Protein AF-A0A803JHX7-F1 (afdb_monomer)

Secondary structure (DSSP, 8-state):
-----EE--EEEEE--SSEEE--EEEEE--SSEEE--SSEEE--SSEEE--SSEEE--SSEEE--SSEEE--SSEEE--SSEEE--SSEEE--SSEEE--SSEEE--SSEEE--STEEE--STEEE-TTS---S-S--PPP-

InterPro domains:
  IPR011049 Serralysin-like metalloprotease, C-terminal [SSF101967] (10-126)

Solvent-accessible surface area (backbone atoms only — not comparable to full-atom values): 5695 Å² total; per-residue (Å²): 133,85,85,67,68,35,71,35,74,34,65,71,23,74,24,83,33,64,36,12,37,17,53,19,48,34,14,36,16,64,5,49,34,14,38,19,64,4,47,34,13,38,20,61,5,47,35,13,38,18,54,8,46,37,12,39,19,60,4,48,36,12,38,18,53,11,50,35,11,39,18,57,4,47,38,13,38,17,64,6,47,37,12,38,19,59,4,48,38,14,37,18,60,3,49,37,12,37,19,59,4,47,37,12,37,20,60,8,47,37,11,39,19,55,7,59,47,10,36,32,56,13,87,51,28,44,53,83,34,43,68,59,78,59,51,100,60,64,74,80,80,129

Radius of gyration: 16.21 Å; Cα contacts (8 Å, |Δi|>4): 562; chains: 1; bounding box: 43×31×43 Å

Nearest PDB structures (foldseek):
  7o23-assembly1_A  TM=3.972E-01  e=8.344E+00  Burkholderia pseudomallei 1026b
  3s6l-assembly2_D  TM=2.637E-01  e=5.595E+00  Burkholderia pseudomallei 1710b

Structure (mmCIF, N/CA/C/O backbone):
data_AF-A0A803JHX7-F1
#
_entry.id   AF-A0A803JHX7-F1
#
loop_
_atom_site.group_PDB
_atom_site.id
_atom_site.type_symbol
_atom_site.label_atom_id
_atom_site.label_alt_id
_atom_site.label_comp_id
_atom_site.label_asym_id
_atom_site.label_entity_id
_atom_site.label_seq_id
_atom_site.pdbx_PDB_ins_code
_atom_site.Cartn_x
_atom_site.Cartn_y
_atom_site.Cartn_z
_atom_site.occupancy
_atom_site.B_iso_or_equiv
_atom_site.auth_seq_id
_atom_site.auth_comp_id
_atom_site.auth_asym_id
_atom_site.auth_atom_id
_atom_site.pdbx_PDB_model_num
ATOM 1 N N . MET A 1 1 ? 13.721 -21.484 -15.000 1.00 44.81 1 MET A N 1
ATOM 2 C CA . MET A 1 1 ? 13.497 -20.263 -15.803 1.00 44.81 1 MET A CA 1
ATOM 3 C C . MET A 1 1 ? 13.554 -19.098 -14.832 1.00 44.81 1 MET A C 1
ATOM 5 O O . MET A 1 1 ? 12.753 -19.108 -13.905 1.00 44.81 1 MET A O 1
ATOM 9 N N . PRO A 1 2 ? 14.578 -18.234 -14.889 1.00 49.69 2 PRO A N 1
ATOM 10 C CA . PRO A 1 2 ? 14.877 -17.347 -13.777 1.00 49.69 2 PRO A CA 1
ATOM 11 C C . PRO A 1 2 ? 13.848 -16.218 -13.735 1.00 49.69 2 PRO A C 1
ATOM 13 O O . PRO A 1 2 ? 13.685 -15.472 -14.697 1.00 49.69 2 PRO A O 1
ATOM 16 N N . TRP A 1 3 ? 13.150 -16.135 -12.609 1.00 55.69 3 TRP A N 1
ATOM 17 C CA . TRP A 1 3 ? 12.197 -15.097 -12.229 1.00 55.69 3 TRP A CA 1
ATOM 18 C C . TRP A 1 3 ? 12.929 -13.773 -11.980 1.00 55.69 3 TRP A C 1
ATOM 20 O O . TRP A 1 3 ? 12.986 -13.291 -10.854 1.00 55.69 3 TRP A O 1
ATOM 30 N N . LEU A 1 4 ? 13.578 -13.224 -13.008 1.00 61.25 4 LEU A N 1
ATOM 31 C CA . LEU A 1 4 ? 14.292 -11.963 -12.867 1.00 61.25 4 LEU A CA 1
ATOM 32 C C . LEU A 1 4 ? 13.286 -10.846 -12.551 1.00 61.25 4 LEU A C 1
ATOM 34 O O . LEU A 1 4 ? 12.295 -10.697 -13.277 1.00 61.25 4 LEU A O 1
ATOM 38 N N . PRO A 1 5 ? 13.522 -10.065 -11.485 1.00 68.00 5 PRO A N 1
ATOM 39 C CA . PRO A 1 5 ? 12.696 -8.910 -11.187 1.00 68.00 5 PRO A CA 1
ATOM 40 C C . PRO A 1 5 ? 12.756 -7.931 -12.362 1.00 68.00 5 PRO A C 1
ATOM 42 O O . PRO A 1 5 ? 13.830 -7.548 -12.823 1.00 68.00 5 PRO A O 1
ATOM 45 N N . SER A 1 6 ? 11.587 -7.547 -12.870 1.00 81.62 6 SER A N 1
ATOM 46 C CA . SER A 1 6 ? 11.450 -6.573 -13.950 1.00 81.62 6 SER A CA 1
ATOM 47 C C . SER A 1 6 ? 11.463 -5.170 -13.358 1.00 81.62 6 SER A C 1
ATOM 49 O O . SER A 1 6 ? 10.566 -4.807 -12.599 1.00 81.62 6 SER A O 1
ATOM 51 N N . VAL A 1 7 ? 12.493 -4.389 -13.684 1.00 82.31 7 VAL A N 1
ATOM 52 C CA . VAL A 1 7 ? 12.646 -3.010 -13.208 1.00 82.31 7 VAL A CA 1
ATOM 53 C C . VAL A 1 7 ? 12.468 -2.061 -14.384 1.00 82.31 7 VAL A C 1
ATOM 55 O O . VAL A 1 7 ? 13.231 -2.136 -15.344 1.00 82.31 7 VAL A O 1
ATOM 58 N N . CYS A 1 8 ? 11.492 -1.156 -14.311 1.00 81.38 8 CYS A N 1
ATOM 59 C CA . CYS A 1 8 ? 11.292 -0.121 -15.332 1.00 81.38 8 CYS A CA 1
ATOM 60 C C . CYS A 1 8 ? 11.309 1.261 -14.666 1.00 81.38 8 CYS A C 1
ATOM 62 O O . CYS A 1 8 ? 10.281 1.736 -14.165 1.00 81.38 8 CYS A O 1
ATOM 64 N N . PRO A 1 9 ? 12.487 1.904 -14.619 1.00 79.25 9 PRO A N 1
ATOM 65 C CA . PRO A 1 9 ? 12.596 3.290 -14.203 1.00 79.25 9 PRO A CA 1
ATOM 66 C C . PRO A 1 9 ? 12.022 4.206 -15.291 1.00 79.25 9 PRO A C 1
ATOM 68 O O . PRO A 1 9 ? 12.224 3.976 -16.482 1.00 79.25 9 PRO A O 1
ATOM 71 N N . GLY A 1 10 ? 11.302 5.252 -14.891 1.00 77.94 10 GLY A N 1
ATOM 72 C CA . GLY A 1 10 ? 10.732 6.220 -15.829 1.00 77.94 10 GLY A CA 1
ATOM 73 C C . GLY A 1 10 ? 9.786 7.206 -15.155 1.00 77.94 10 GLY A C 1
ATOM 74 O O . GLY A 1 10 ? 9.330 6.971 -14.043 1.00 77.94 10 GLY A O 1
ATOM 75 N N . PHE A 1 11 ? 9.478 8.325 -15.816 1.00 81.12 11 PHE A N 1
ATOM 76 C CA . PHE A 1 11 ? 8.504 9.289 -15.285 1.00 81.12 11 PHE A CA 1
ATOM 77 C C . PHE A 1 11 ? 7.098 8.675 -15.206 1.00 81.12 11 PHE A C 1
ATOM 79 O O . PHE A 1 11 ? 6.428 8.794 -14.183 1.00 81.12 11 PHE A O 1
ATOM 86 N N . GLN A 1 12 ? 6.713 7.956 -16.263 1.00 85.50 12 GLN A N 1
ATOM 87 C CA . GLN A 1 12 ? 5.560 7.066 -16.334 1.00 85.50 12 GLN A CA 1
ATOM 88 C C . GLN A 1 12 ? 6.063 5.669 -16.691 1.00 85.50 12 GLN A C 1
ATOM 90 O O . GLN A 1 12 ? 6.628 5.487 -17.770 1.00 85.50 12 GLN A O 1
ATOM 95 N N . SER A 1 13 ? 5.899 4.692 -15.801 1.00 83.88 13 SER A N 1
ATOM 96 C CA . SER A 1 13 ? 6.361 3.327 -16.060 1.00 83.88 13 SER A CA 1
ATOM 97 C C . SER A 1 13 ? 5.298 2.279 -15.768 1.00 83.88 13 SER A C 1
ATOM 99 O O . SER A 1 13 ? 4.586 2.339 -14.765 1.00 83.88 13 SER A 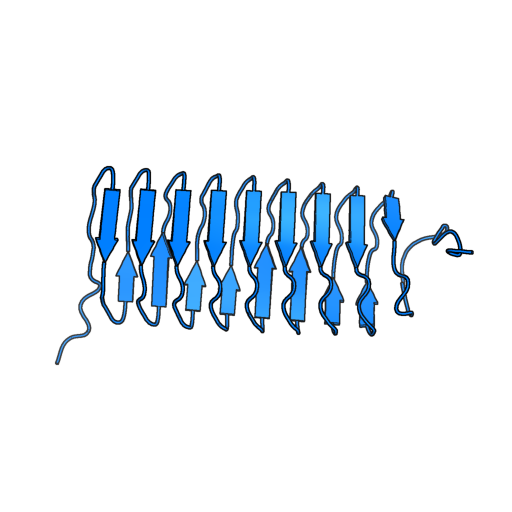O 1
ATOM 101 N N . VAL A 1 14 ? 5.200 1.305 -16.675 1.00 84.38 14 VAL A N 1
ATOM 102 C CA . VAL A 1 14 ? 4.350 0.125 -16.519 1.00 84.38 14 VAL A CA 1
ATOM 103 C C . VAL A 1 14 ? 5.232 -1.113 -16.598 1.00 84.38 14 VAL A C 1
ATOM 105 O O . VAL A 1 14 ? 5.828 -1.365 -17.643 1.00 84.38 14 VAL A O 1
ATOM 108 N N . CYS A 1 15 ? 5.321 -1.880 -15.511 1.00 81.62 15 CYS A N 1
ATOM 109 C CA . CYS A 1 15 ? 6.125 -3.105 -15.467 1.00 81.62 15 CYS A CA 1
ATOM 110 C C . CYS A 1 15 ? 5.245 -4.339 -15.262 1.00 81.62 15 CYS A C 1
ATOM 112 O O . CYS A 1 15 ? 4.975 -4.717 -14.117 1.00 81.62 15 CYS A O 1
ATOM 114 N N . PRO A 1 16 ? 4.803 -5.002 -16.341 1.00 77.88 16 PRO A N 1
ATOM 115 C CA . PRO A 1 16 ? 4.235 -6.334 -16.232 1.00 77.88 16 PRO A CA 1
ATOM 116 C C . PRO A 1 16 ? 5.357 -7.344 -15.945 1.00 77.88 16 PRO A C 1
ATOM 118 O O . PRO A 1 16 ? 6.342 -7.422 -16.672 1.00 77.88 16 PRO A O 1
ATOM 121 N N . GLY A 1 17 ? 5.225 -8.118 -14.872 1.00 78.50 17 GLY A N 1
ATOM 122 C CA . GLY A 1 17 ? 6.197 -9.141 -14.482 1.00 78.50 17 GLY A CA 1
ATOM 123 C C . GLY A 1 17 ? 5.750 -9.852 -13.212 1.00 78.50 17 GLY A C 1
ATOM 124 O O . GLY A 1 17 ? 4.880 -9.361 -12.514 1.00 78.50 17 GLY A O 1
ATOM 125 N N . VAL A 1 18 ? 6.303 -11.018 -12.885 1.00 82.06 18 VAL A N 1
ATOM 126 C CA . VAL A 1 18 ? 5.908 -11.725 -11.647 1.00 82.06 18 VAL A CA 1
ATOM 127 C C . VAL A 1 18 ? 6.422 -10.975 -10.419 1.00 82.06 18 VAL A C 1
ATOM 129 O O . VAL A 1 18 ? 5.689 -10.817 -9.449 1.00 82.06 18 VAL A O 1
ATOM 132 N N . GLN A 1 19 ? 7.654 -10.472 -10.506 1.00 85.38 19 GLN A N 1
ATOM 133 C CA . GLN A 1 19 ? 8.246 -9.509 -9.585 1.00 85.38 19 GLN A CA 1
ATOM 134 C C . GLN A 1 19 ? 8.552 -8.237 -10.368 1.00 85.38 19 GLN A C 1
ATOM 136 O O . GLN A 1 19 ? 9.327 -8.278 -11.324 1.00 85.38 19 GLN A O 1
ATOM 141 N N . SER A 1 20 ? 7.935 -7.122 -9.995 1.00 84.94 20 SER A N 1
ATOM 142 C CA . SER A 1 20 ? 8.046 -5.863 -10.734 1.00 84.94 20 SER A CA 1
ATOM 143 C C . SER A 1 20 ? 8.362 -4.698 -9.805 1.00 84.94 20 SER A C 1
ATOM 145 O O . SER A 1 20 ? 7.672 -4.516 -8.800 1.00 84.94 20 SER A O 1
ATOM 147 N N . VAL A 1 21 ? 9.368 -3.896 -10.161 1.00 85.31 21 VAL A N 1
ATOM 148 C CA . VAL A 1 21 ? 9.744 -2.680 -9.433 1.00 85.31 21 VAL A CA 1
ATOM 149 C C . VAL A 1 21 ? 9.669 -1.477 -10.371 1.00 85.31 21 VAL A C 1
ATOM 151 O O . VAL A 1 21 ? 10.395 -1.399 -11.361 1.00 85.31 21 VAL A O 1
ATOM 154 N N . CYS A 1 22 ? 8.797 -0.525 -10.048 1.00 83.81 22 CYS A N 1
ATOM 155 C CA . CYS A 1 22 ? 8.528 0.659 -10.863 1.00 83.81 22 CYS A CA 1
ATOM 156 C C . CYS A 1 22 ? 8.937 1.940 -10.099 1.00 83.81 22 CYS A C 1
ATOM 158 O O . CYS A 1 22 ? 8.071 2.584 -9.502 1.00 83.81 22 CYS A O 1
ATOM 160 N 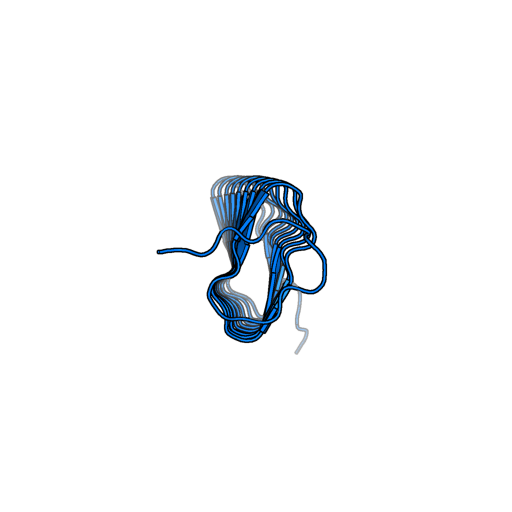N . PRO A 1 23 ? 10.226 2.333 -10.057 1.00 79.06 23 PRO A N 1
ATOM 161 C CA . PRO A 1 23 ? 10.622 3.610 -9.473 1.00 79.06 23 PRO A CA 1
ATOM 162 C C . PRO A 1 23 ? 10.346 4.731 -10.488 1.00 79.06 23 PRO A C 1
ATOM 164 O O . PRO A 1 23 ? 11.068 4.888 -11.473 1.00 79.06 23 PRO A O 1
ATOM 167 N N . GLY A 1 24 ? 9.265 5.482 -10.282 1.00 79.81 24 GLY A N 1
ATOM 168 C CA . GLY A 1 24 ? 8.819 6.524 -11.210 1.00 79.81 24 GLY A CA 1
ATOM 169 C C . GLY A 1 24 ? 7.880 7.538 -10.573 1.00 79.81 24 GLY A C 1
ATOM 170 O O . GLY A 1 24 ? 7.430 7.331 -9.456 1.00 79.81 24 GLY A O 1
ATOM 171 N N . PHE A 1 25 ? 7.565 8.647 -11.247 1.00 84.50 25 PHE A N 1
ATOM 172 C CA . PHE A 1 25 ? 6.603 9.616 -10.698 1.00 84.50 25 PHE A CA 1
ATOM 173 C C . PHE A 1 25 ? 5.181 9.047 -10.732 1.00 84.50 25 PHE A C 1
ATOM 175 O O . PHE A 1 25 ? 4.465 9.122 -9.741 1.00 84.50 25 PHE A O 1
ATOM 182 N N . GLN A 1 26 ? 4.819 8.413 -11.847 1.00 86.56 26 GLN A N 1
ATOM 183 C CA . GLN A 1 26 ? 3.605 7.631 -12.047 1.00 86.56 26 GLN A CA 1
ATOM 184 C C . GLN A 1 26 ? 3.989 6.197 -12.411 1.00 86.56 26 GLN A C 1
ATOM 186 O O . GLN A 1 26 ? 4.663 5.956 -13.410 1.00 86.56 26 GLN A O 1
ATOM 191 N N . SER A 1 27 ? 3.581 5.233 -11.596 1.00 86.75 27 SER A N 1
ATOM 192 C CA . SER A 1 27 ? 4.028 3.846 -11.731 1.00 86.75 27 SER A CA 1
ATOM 193 C C . SER A 1 27 ? 2.864 2.871 -11.641 1.00 86.75 27 SER A C 1
ATOM 195 O O . SER A 1 27 ? 2.041 2.970 -10.732 1.00 86.75 27 SER A O 1
ATOM 197 N N . VAL A 1 28 ? 2.809 1.921 -12.577 1.00 86.69 28 VAL A N 1
ATOM 198 C CA . VAL A 1 28 ? 1.821 0.839 -12.580 1.00 86.69 28 VAL A CA 1
ATOM 199 C C . VAL A 1 28 ? 2.519 -0.512 -12.690 1.00 86.69 28 VAL A C 1
ATOM 201 O O . VAL A 1 28 ? 3.085 -0.859 -13.723 1.00 86.69 28 VAL A O 1
ATOM 204 N N . CYS A 1 29 ? 2.462 -1.315 -11.636 1.00 84.75 29 CYS A N 1
ATOM 205 C CA . CYS A 1 29 ? 3.071 -2.645 -11.620 1.00 84.75 29 CYS A CA 1
ATOM 206 C C . CYS A 1 29 ? 1.970 -3.701 -11.378 1.00 84.75 29 CYS A C 1
ATOM 208 O O . CYS A 1 29 ? 1.635 -3.975 -10.225 1.00 84.75 29 CYS A O 1
ATOM 210 N N . PRO A 1 30 ? 1.384 -4.307 -12.431 1.00 82.94 30 PRO A N 1
ATOM 211 C CA . PRO A 1 30 ? 0.333 -5.326 -12.300 1.00 82.94 30 PRO A CA 1
ATOM 212 C C . PRO A 1 30 ? 0.839 -6.727 -11.911 1.00 82.94 30 PRO A C 1
ATOM 214 O O . PRO A 1 30 ? 0.090 -7.698 -11.974 1.00 82.94 30 PRO A O 1
ATOM 217 N N . GLY A 1 31 ? 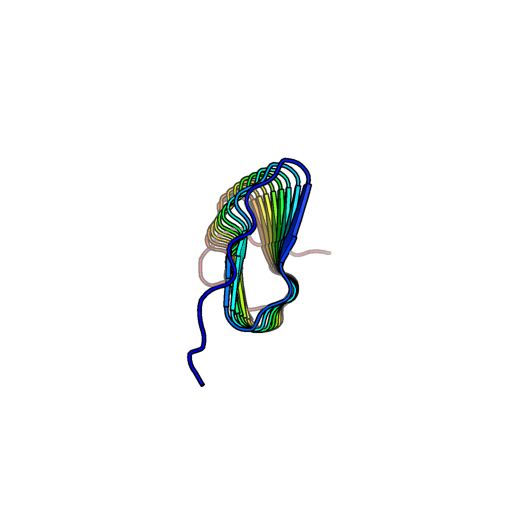2.112 -6.851 -11.540 1.00 80.69 31 GLY A N 1
ATOM 218 C CA . GLY A 1 31 ? 2.746 -8.119 -11.205 1.00 80.69 31 GLY A CA 1
ATOM 219 C C . GLY A 1 31 ? 2.264 -8.782 -9.923 1.00 80.69 31 GLY A C 1
ATOM 220 O O . GLY A 1 31 ? 1.751 -8.109 -9.041 1.00 80.69 31 GLY A O 1
ATOM 221 N N . VAL A 1 32 ? 2.486 -10.095 -9.773 1.00 83.88 32 VAL A N 1
ATOM 222 C CA . VAL A 1 32 ? 2.097 -10.854 -8.562 1.00 83.88 32 VAL A CA 1
ATOM 223 C C . VAL A 1 32 ? 2.724 -10.250 -7.305 1.00 83.88 32 VAL A C 1
ATOM 225 O O . VAL A 1 32 ? 2.031 -10.090 -6.307 1.00 83.88 32 VAL A O 1
ATOM 228 N N . GLN A 1 33 ? 4.004 -9.887 -7.377 1.00 87.12 33 GLN A N 1
ATOM 229 C CA . GLN A 1 33 ? 4.749 -9.146 -6.367 1.00 87.12 33 GLN A CA 1
ATOM 230 C C . GLN A 1 33 ? 5.212 -7.821 -6.965 1.00 87.12 33 GLN A C 1
ATOM 232 O O . GLN A 1 33 ? 6.010 -7.787 -7.902 1.00 87.12 33 GLN A O 1
ATOM 237 N N 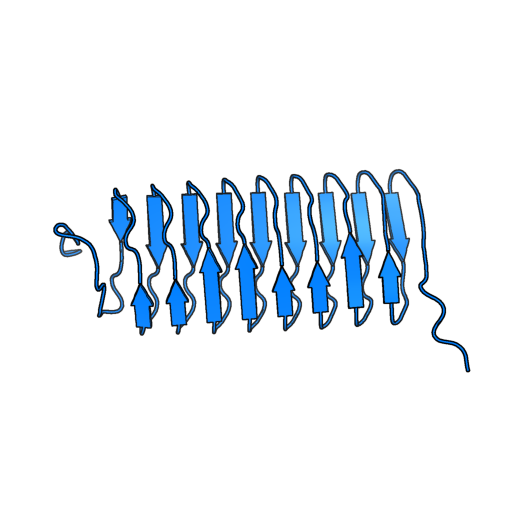. SER A 1 34 ? 4.704 -6.716 -6.438 1.00 87.25 34 SER A N 1
ATOM 238 C CA . SER A 1 34 ? 4.905 -5.398 -7.033 1.00 87.25 34 SER A CA 1
ATOM 239 C C . SER A 1 34 ? 5.369 -4.373 -6.008 1.00 87.25 34 SER A C 1
ATOM 241 O O . SER A 1 34 ? 4.825 -4.285 -4.909 1.00 87.25 34 SER A O 1
ATOM 243 N N . VAL A 1 35 ? 6.393 -3.597 -6.373 1.00 87.56 35 VAL A N 1
ATOM 244 C CA . VAL A 1 35 ? 6.924 -2.509 -5.548 1.00 87.56 35 VAL A CA 1
ATOM 245 C C . VAL A 1 35 ? 6.986 -1.227 -6.371 1.00 87.56 35 VAL A C 1
ATOM 247 O O . VAL A 1 35 ? 7.738 -1.131 -7.340 1.00 87.56 35 VAL A O 1
ATOM 250 N N . CYS A 1 36 ? 6.202 -0.224 -5.987 1.00 85.81 36 CYS A N 1
ATOM 251 C CA . CYS A 1 36 ? 6.091 1.039 -6.716 1.00 85.81 36 CYS A CA 1
ATOM 252 C C . CYS A 1 36 ? 6.417 2.220 -5.778 1.00 85.81 36 CYS A C 1
ATOM 254 O O . CYS A 1 36 ? 5.502 2.794 -5.189 1.00 85.81 36 CYS A O 1
ATOM 256 N N . PRO A 1 37 ? 7.694 2.607 -5.593 1.00 83.25 37 PRO A N 1
ATOM 257 C CA . PRO A 1 37 ? 8.081 3.685 -4.672 1.00 83.25 37 PRO A CA 1
ATOM 258 C C . PRO A 1 37 ? 7.841 5.106 -5.213 1.00 83.25 37 PRO A C 1
ATOM 260 O O . PRO A 1 37 ? 8.498 6.058 -4.803 1.00 83.25 37 PRO A O 1
ATOM 263 N N . GLY A 1 38 ? 6.929 5.249 -6.172 1.00 82.50 38 GLY A N 1
ATOM 264 C CA . GLY A 1 38 ? 6.672 6.491 -6.889 1.00 82.50 38 GLY A CA 1
ATOM 265 C C . GLY A 1 38 ? 5.751 7.480 -6.187 1.00 82.50 38 GLY A C 1
ATOM 266 O O . GLY A 1 38 ? 5.054 7.123 -5.246 1.00 82.50 38 GLY A O 1
ATOM 267 N N . PHE A 1 39 ? 5.678 8.720 -6.686 1.00 85.94 39 PHE A N 1
ATOM 268 C CA . PHE A 1 39 ? 4.774 9.739 -6.131 1.00 85.94 39 PHE A CA 1
ATOM 269 C C . PHE A 1 39 ? 3.304 9.321 -6.267 1.00 85.94 39 PHE A C 1
ATOM 271 O O . PHE A 1 39 ? 2.558 9.401 -5.300 1.00 85.94 39 PHE A O 1
ATOM 278 N N . GLN A 1 40 ? 2.924 8.828 -7.445 1.00 88.56 40 GLN A N 1
ATOM 279 C CA . GLN A 1 40 ? 1.656 8.182 -7.759 1.00 88.56 40 GLN A CA 1
ATOM 280 C C . GLN A 1 40 ? 1.923 6.732 -8.163 1.00 88.56 40 GLN A C 1
ATOM 282 O O . GLN A 1 40 ? 2.575 6.455 -9.172 1.00 88.56 40 GLN A O 1
ATOM 287 N N . SER A 1 41 ? 1.439 5.790 -7.366 1.00 88.12 41 SER A N 1
ATOM 288 C CA . SER A 1 41 ? 1.704 4.367 -7.561 1.00 88.12 41 SER A CA 1
ATOM 289 C C . SER A 1 41 ? 0.419 3.557 -7.546 1.00 88.12 41 SER A C 1
ATOM 291 O O . SER A 1 41 ? -0.412 3.703 -6.652 1.00 88.12 41 SER A O 1
ATOM 293 N N . VAL A 1 42 ? 0.267 2.683 -8.539 1.00 88.50 42 VAL A N 1
ATOM 294 C CA . VAL A 1 42 ? -0.836 1.729 -8.620 1.00 88.50 42 VAL A CA 1
ATOM 295 C C . VAL A 1 42 ? -0.263 0.334 -8.807 1.00 88.50 42 VAL A C 1
ATOM 297 O O . VAL A 1 42 ? 0.251 0.009 -9.875 1.00 88.50 42 VAL A O 1
ATOM 300 N N . CYS A 1 43 ? -0.355 -0.522 -7.795 1.00 86.25 43 CYS A N 1
ATOM 301 C CA . CYS A 1 43 ? 0.090 -1.904 -7.947 1.00 86.25 43 CYS A CA 1
ATOM 302 C C . CYS A 1 43 ? -1.080 -2.869 -7.654 1.00 86.25 43 CYS A C 1
ATOM 304 O O . CYS A 1 43 ? -1.374 -3.141 -6.491 1.00 86.25 43 CYS A O 1
ATOM 306 N N . PRO A 1 44 ? -1.788 -3.374 -8.688 1.00 85.31 44 PRO A N 1
ATOM 307 C CA . PRO A 1 44 ? -2.928 -4.286 -8.530 1.00 85.31 44 PRO A CA 1
ATOM 308 C C . PRO A 1 44 ? -2.543 -5.763 -8.344 1.00 85.31 44 PRO A C 1
ATOM 310 O O . PRO A 1 44 ? -3.379 -6.647 -8.516 1.00 85.31 44 PRO A O 1
ATOM 313 N N . GLY A 1 45 ? -1.278 -6.030 -8.018 1.00 82.88 45 GLY A N 1
ATOM 314 C CA . GLY A 1 45 ? -0.726 -7.365 -7.802 1.00 82.88 45 GLY A CA 1
ATOM 315 C C . GLY A 1 45 ? -1.349 -8.155 -6.659 1.00 82.88 45 GLY A C 1
ATOM 316 O O . GLY A 1 45 ? -2.138 -7.629 -5.897 1.00 82.88 45 GLY A O 1
ATOM 317 N N . PHE A 1 46 ? -0.964 -9.417 -6.466 1.00 86.12 46 PHE A N 1
ATOM 318 C CA . PHE A 1 46 ? -1.425 -10.179 -5.295 1.00 86.12 46 PHE A CA 1
ATOM 319 C C . PHE A 1 46 ? -0.780 -9.666 -3.997 1.00 86.12 46 PHE A C 1
ATOM 321 O O . PHE A 1 46 ? -1.458 -9.520 -2.984 1.00 86.12 46 PHE A O 1
ATOM 328 N N . GLN A 1 47 ? 0.520 -9.376 -4.054 1.00 88.94 47 GLN A N 1
ATOM 329 C CA . GLN A 1 47 ? 1.329 -8.749 -3.016 1.00 88.94 47 GLN A CA 1
ATOM 330 C C . GLN A 1 47 ? 1.884 -7.433 -3.553 1.00 88.94 47 GLN A C 1
ATOM 332 O O . GLN A 1 47 ? 2.672 -7.414 -4.500 1.00 88.94 47 GLN A O 1
ATOM 337 N N . SER A 1 48 ? 1.481 -6.325 -2.950 1.00 88.50 48 SER A N 1
ATOM 338 C CA . SER A 1 48 ? 1.781 -4.991 -3.463 1.00 88.50 48 SER A CA 1
ATOM 339 C C . SER A 1 48 ? 2.271 -4.064 -2.365 1.00 88.50 48 SER A C 1
ATOM 341 O O . SER A 1 48 ? 1.637 -3.946 -1.317 1.00 88.50 48 SER A O 1
ATOM 343 N N . VAL A 1 49 ? 3.391 -3.389 -2.625 1.00 89.06 49 VAL A N 1
ATOM 344 C CA . VAL A 1 49 ? 3.986 -2.399 -1.727 1.00 89.06 49 VAL A CA 1
ATOM 345 C C . VAL A 1 49 ? 4.168 -1.083 -2.477 1.00 89.06 49 VAL A C 1
ATOM 347 O O . VAL A 1 49 ? 4.971 -0.983 -3.405 1.00 89.06 49 VAL A O 1
ATOM 350 N N . CYS A 1 50 ? 3.432 -0.056 -2.069 1.00 87.62 50 CYS A N 1
ATOM 351 C CA . CYS A 1 50 ? 3.418 1.243 -2.735 1.00 87.62 50 CYS A CA 1
ATOM 352 C C . CYS A 1 50 ? 3.829 2.347 -1.731 1.00 87.62 50 CYS A C 1
ATOM 354 O O . CYS A 1 50 ? 2.949 2.952 -1.119 1.00 87.62 50 CYS A O 1
ATOM 356 N N . PRO A 1 51 ? 5.133 2.598 -1.477 1.00 83.56 51 PRO A N 1
ATOM 357 C CA . PRO A 1 51 ? 5.587 3.583 -0.483 1.00 83.56 51 PRO A CA 1
ATOM 358 C C . PRO A 1 51 ? 5.549 5.042 -0.993 1.00 83.56 51 PRO A C 1
ATOM 360 O O . PRO A 1 51 ? 6.471 5.818 -0.763 1.00 83.56 51 PRO A O 1
ATOM 363 N N . GLY A 1 52 ? 4.505 5.398 -1.742 1.00 83.62 52 GLY A N 1
ATOM 364 C CA . GLY A 1 52 ? 4.389 6.662 -2.469 1.00 83.62 52 GLY A CA 1
ATOM 365 C C . GLY A 1 52 ? 3.742 7.808 -1.699 1.00 83.62 52 GLY A C 1
ATOM 366 O O . GLY A 1 52 ? 3.387 7.679 -0.539 1.00 83.62 52 GLY A O 1
ATOM 367 N N . VAL A 1 53 ? 3.530 8.959 -2.344 1.00 86.75 53 VAL A N 1
ATOM 368 C CA . VAL A 1 53 ? 2.701 10.029 -1.747 1.00 86.75 53 VAL A CA 1
ATOM 369 C C . VAL A 1 53 ? 1.221 9.721 -1.940 1.00 86.75 53 VAL A C 1
ATOM 371 O O . VAL A 1 53 ? 0.442 9.887 -1.011 1.00 86.75 53 VAL A O 1
ATOM 374 N N . GLN A 1 54 ? 0.851 9.245 -3.124 1.00 89.75 54 GLN A N 1
ATOM 375 C CA . GLN A 1 54 ? -0.470 8.762 -3.497 1.00 89.75 54 GLN A CA 1
ATOM 376 C C . GLN A 1 54 ? -0.341 7.323 -3.984 1.00 89.75 54 GLN A C 1
ATOM 378 O O . GLN A 1 54 ? 0.232 7.058 -5.041 1.00 89.75 54 GLN A O 1
ATOM 383 N N . SER A 1 55 ? -0.874 6.389 -3.211 1.00 89.38 55 SER A N 1
ATOM 384 C CA . SER A 1 55 ? -0.639 4.964 -3.429 1.00 89.38 55 SER A CA 1
ATOM 385 C C . SER A 1 55 ? -1.956 4.209 -3.434 1.00 89.38 55 SER A C 1
ATOM 387 O O . SER A 1 55 ? -2.737 4.320 -2.490 1.00 89.38 55 SER A O 1
ATOM 389 N N . VAL A 1 56 ? -2.195 3.434 -4.489 1.00 89.62 56 VAL A N 1
ATOM 390 C CA . VAL A 1 56 ? -3.378 2.588 -4.632 1.00 89.62 56 VAL A CA 1
ATOM 391 C C . VAL A 1 56 ? -2.936 1.153 -4.876 1.00 89.62 56 VAL A C 1
ATOM 393 O O . VAL A 1 56 ? -2.460 0.815 -5.958 1.00 89.62 56 VAL A O 1
ATOM 396 N N . CYS A 1 57 ? -3.109 0.283 -3.888 1.00 87.62 57 CYS A N 1
ATOM 397 C CA . CYS A 1 57 ? -2.788 -1.131 -4.053 1.00 87.62 57 CYS A CA 1
ATOM 398 C C . CYS A 1 57 ? -4.059 -1.977 -3.820 1.00 87.62 57 CYS A C 1
ATOM 400 O O . CYS A 1 57 ? -4.423 -2.241 -2.674 1.00 87.62 57 CYS A O 1
ATOM 402 N N . PRO A 1 58 ? -4.795 -2.370 -4.880 1.00 85.94 58 PRO A N 1
ATOM 403 C CA . PRO A 1 58 ? -6.007 -3.186 -4.756 1.00 85.94 58 PRO A CA 1
ATOM 404 C C . PRO A 1 58 ? -5.749 -4.692 -4.595 1.00 85.94 58 PRO A C 1
ATOM 406 O O . PRO A 1 58 ? -6.684 -5.488 -4.650 1.00 85.94 58 PRO A O 1
ATOM 409 N N . GLY A 1 59 ? -4.493 -5.081 -4.396 1.00 84.38 59 GLY A N 1
ATOM 410 C CA . GLY A 1 59 ? -4.059 -6.462 -4.262 1.00 84.38 59 GLY A CA 1
ATOM 411 C C . GLY A 1 59 ? -4.554 -7.194 -3.028 1.00 84.38 59 GLY A C 1
ATOM 412 O O . GLY A 1 59 ? -4.955 -6.566 -2.060 1.00 84.38 59 GLY A O 1
ATOM 413 N N . PHE A 1 60 ? -4.467 -8.526 -3.006 1.00 87.06 60 PHE A N 1
ATOM 414 C CA . PHE A 1 60 ? -4.912 -9.325 -1.854 1.00 87.06 60 PHE A CA 1
ATOM 415 C C . PHE A 1 60 ? -4.164 -8.962 -0.561 1.00 87.06 60 PHE A C 1
ATOM 417 O O . PHE A 1 60 ? -4.800 -8.803 0.477 1.00 87.06 60 PHE A O 1
ATOM 424 N N . GLN A 1 61 ? -2.841 -8.794 -0.639 1.00 89.75 61 GLN A N 1
ATOM 425 C CA . GLN A 1 61 ? -1.962 -8.309 0.424 1.00 89.75 61 GLN A CA 1
ATOM 426 C C . GLN A 1 61 ? -1.321 -6.989 0.004 1.00 89.75 61 GLN A C 1
ATOM 428 O O . GLN A 1 61 ? -0.472 -6.943 -0.886 1.00 89.75 61 GLN A O 1
ATOM 433 N N . SER A 1 62 ? -1.718 -5.910 0.663 1.00 89.25 62 SER A N 1
ATOM 434 C CA . SER A 1 62 ? -1.405 -4.556 0.222 1.00 89.25 62 SER A CA 1
ATOM 435 C C . SER A 1 62 ? -0.801 -3.731 1.345 1.00 89.25 62 SER A C 1
ATOM 437 O O . SER A 1 62 ? -1.375 -3.636 2.427 1.00 89.25 62 SER A O 1
ATOM 439 N N . VAL A 1 63 ? 0.354 -3.116 1.084 1.00 89.75 63 VAL A N 1
ATOM 440 C CA . VAL A 1 63 ? 1.029 -2.220 2.025 1.00 89.75 63 VAL A CA 1
ATOM 441 C C . VAL A 1 63 ? 1.285 -0.877 1.346 1.00 89.75 63 VAL A C 1
ATOM 443 O O . VAL A 1 63 ? 2.096 -0.769 0.428 1.00 89.75 63 VAL A O 1
ATOM 446 N N . CYS A 1 64 ? 0.590 0.157 1.809 1.00 88.06 64 CYS A N 1
ATOM 447 C CA . CYS A 1 64 ? 0.636 1.508 1.253 1.00 88.06 64 CYS A CA 1
ATOM 448 C C . CYS A 1 64 ? 1.213 2.486 2.308 1.00 88.06 64 CYS A C 1
ATOM 450 O O . CYS A 1 64 ? 0.433 3.160 2.986 1.00 88.06 64 CYS A O 1
ATOM 452 N N . PRO A 1 65 ? 2.538 2.553 2.555 1.00 83.38 65 PRO A N 1
ATOM 453 C CA . PRO A 1 65 ? 3.103 3.513 3.499 1.00 83.38 65 PRO A CA 1
ATOM 454 C C . PRO A 1 65 ? 3.334 4.849 2.787 1.00 83.38 65 PRO A C 1
ATOM 456 O O . PRO A 1 65 ? 4.426 5.127 2.303 1.00 83.38 65 PRO A O 1
ATOM 459 N N . GLY A 1 66 ? 2.275 5.650 2.686 1.00 84.19 66 GLY A N 1
ATOM 460 C CA . GLY A 1 66 ? 2.279 6.883 1.904 1.00 84.19 66 GLY A CA 1
ATOM 461 C C . GLY A 1 66 ? 1.365 7.970 2.444 1.00 84.19 66 GLY A C 1
ATOM 462 O O . GLY A 1 66 ? 0.487 7.677 3.243 1.00 84.19 66 GLY A O 1
ATOM 463 N N . PHE A 1 67 ? 1.515 9.229 2.026 1.00 87.50 67 PHE A N 1
ATOM 464 C CA . PHE A 1 67 ? 0.711 10.325 2.596 1.00 87.50 67 PHE A CA 1
ATOM 465 C C . PHE A 1 67 ? -0.799 10.125 2.383 1.00 87.50 67 PHE A C 1
ATOM 467 O O . PHE A 1 67 ? -1.570 10.296 3.319 1.00 87.50 67 PHE A O 1
ATOM 474 N N . GLN A 1 68 ? -1.198 9.710 1.184 1.00 90.12 68 GLN A N 1
ATOM 475 C CA . GLN A 1 68 ? -2.546 9.323 0.783 1.00 90.12 68 GLN A CA 1
ATOM 476 C C . GLN A 1 68 ? -2.514 7.894 0.251 1.00 90.12 68 GLN A C 1
ATOM 478 O O . GLN A 1 68 ? -1.904 7.600 -0.775 1.00 90.12 68 GLN A O 1
ATOM 483 N N . SER A 1 69 ? -3.169 6.992 0.964 1.00 89.38 69 SER A N 1
ATOM 484 C CA . SER A 1 69 ? -3.025 5.560 0.745 1.00 89.38 69 SER A CA 1
ATOM 485 C C . SER A 1 69 ? -4.384 4.889 0.673 1.00 89.38 69 SER A C 1
ATOM 487 O O . SER A 1 69 ? -5.176 5.002 1.606 1.00 89.38 69 SER A O 1
ATOM 489 N N . VAL A 1 70 ? -4.646 4.181 -0.424 1.00 89.94 70 VAL A N 1
ATOM 490 C CA . VAL A 1 70 ? -5.888 3.441 -0.649 1.00 89.94 70 VAL A CA 1
ATOM 491 C C . VAL A 1 70 ? -5.559 1.984 -0.953 1.00 89.94 70 VAL A C 1
ATOM 493 O O . VAL A 1 70 ? -5.122 1.644 -2.049 1.00 89.94 70 VAL A O 1
ATOM 496 N N . CYS A 1 71 ? -5.780 1.101 0.012 1.00 88.06 71 CYS A N 1
ATOM 497 C CA . CYS A 1 71 ? -5.557 -0.332 -0.167 1.00 88.06 71 CYS A CA 1
ATOM 498 C C . CYS A 1 71 ? -6.910 -1.076 -0.008 1.00 88.06 71 CYS A C 1
ATOM 500 O O . CYS A 1 71 ? -7.303 -1.390 1.116 1.00 88.06 71 CYS A O 1
ATOM 502 N N . PRO A 1 72 ? -7.669 -1.351 -1.089 1.00 86.25 72 PRO A N 1
ATOM 503 C CA . PRO A 1 72 ? -8.934 -2.097 -1.012 1.00 86.25 72 PRO A CA 1
ATOM 504 C C . PRO A 1 72 ? -8.779 -3.625 -0.949 1.00 86.25 72 PRO A C 1
ATOM 506 O O . PRO A 1 72 ? -9.766 -4.352 -1.005 1.00 86.25 72 PRO A O 1
ATOM 509 N N . GLY A 1 73 ? -7.547 -4.105 -0.809 1.00 84.25 73 GLY A N 1
ATOM 510 C CA . GLY A 1 73 ? -7.192 -5.511 -0.682 1.00 84.25 73 GLY A CA 1
ATOM 511 C C . GLY A 1 73 ? -7.774 -6.241 0.517 1.00 84.25 73 GLY A C 1
ATOM 512 O O . GLY A 1 73 ? -8.069 -5.616 1.526 1.00 84.25 73 GLY A O 1
ATOM 513 N N . VAL A 1 74 ? -7.845 -7.574 0.471 1.00 87.12 74 VAL A N 1
ATOM 514 C CA . VAL A 1 74 ? -8.359 -8.397 1.586 1.00 87.12 74 VAL A CA 1
ATOM 515 C C . VAL A 1 74 ? -7.566 -8.181 2.876 1.00 87.12 74 VAL A C 1
ATOM 517 O O . VAL A 1 74 ? -8.178 -8.018 3.926 1.00 87.12 74 VAL A O 1
ATOM 520 N N . GLN A 1 75 ? -6.237 -8.148 2.794 1.00 90.44 75 GLN A N 1
ATOM 521 C CA . GLN A 1 75 ? -5.316 -7.825 3.880 1.00 90.44 75 GLN A CA 1
ATOM 522 C C . GLN A 1 75 ? -4.564 -6.545 3.534 1.00 90.44 75 GLN A C 1
ATOM 524 O O . GLN A 1 75 ? -3.703 -6.534 2.654 1.00 90.44 75 GLN A O 1
ATOM 529 N N . SER A 1 76 ? -4.890 -5.461 4.226 1.00 89.44 76 SER A N 1
ATOM 530 C CA . SER A 1 76 ? -4.421 -4.129 3.862 1.00 89.44 76 SER A CA 1
ATOM 531 C C . SER A 1 76 ? -3.799 -3.402 5.042 1.00 89.44 76 SER A C 1
ATOM 533 O O . SER A 1 76 ? -4.402 -3.312 6.109 1.00 89.44 76 SER A O 1
ATOM 535 N N . VAL A 1 77 ? -2.610 -2.839 4.834 1.00 89.94 77 VAL A N 1
ATOM 536 C CA . VAL A 1 77 ? -1.892 -2.043 5.830 1.00 89.94 77 VAL A CA 1
ATOM 537 C C . VAL A 1 77 ? -1.524 -0.692 5.226 1.00 89.94 77 VAL A C 1
ATOM 539 O O . VAL A 1 77 ? -0.686 -0.602 4.331 1.00 89.94 77 VAL A O 1
ATOM 542 N N . CYS A 1 78 ? -2.138 0.376 5.724 1.00 88.38 78 CYS A N 1
ATOM 543 C CA . CYS A 1 78 ? -1.915 1.735 5.237 1.00 88.38 78 CYS A CA 1
ATOM 544 C C . CYS A 1 78 ? -1.434 2.624 6.403 1.00 88.38 78 CYS A C 1
ATOM 546 O O . CYS A 1 78 ? -2.261 3.214 7.097 1.00 88.38 78 CYS A O 1
ATOM 548 N N . PRO A 1 79 ? -0.121 2.730 6.684 1.00 86.00 79 PRO A N 1
ATOM 549 C CA . PRO A 1 79 ? 0.399 3.574 7.767 1.00 86.00 79 PRO A CA 1
ATOM 550 C C . PRO A 1 79 ? 0.542 5.059 7.387 1.00 86.00 79 PRO A C 1
ATOM 552 O O . PRO A 1 79 ? 1.361 5.778 7.950 1.00 86.00 79 PRO A O 1
ATOM 555 N N . GLY A 1 80 ? -0.242 5.513 6.414 1.00 84.25 80 GLY A N 1
ATOM 556 C CA . GLY A 1 80 ? -0.166 6.838 5.814 1.00 84.25 80 GLY A CA 1
ATOM 557 C C . GLY A 1 80 ? -0.783 7.970 6.623 1.00 84.25 80 GLY A C 1
ATOM 558 O O . GLY A 1 80 ? -1.476 7.712 7.591 1.00 84.25 80 GLY A O 1
ATOM 559 N N . PHE A 1 81 ? -0.635 9.234 6.217 1.00 87.06 81 PHE A N 1
ATOM 560 C CA . PHE A 1 81 ? -1.324 10.336 6.914 1.00 87.06 81 PHE A CA 1
ATOM 561 C C . PHE A 1 81 ? -2.847 10.261 6.716 1.00 87.06 81 PHE A C 1
ATOM 563 O O . PHE A 1 81 ? -3.596 10.332 7.683 1.00 87.06 81 PHE A O 1
ATOM 570 N N . GLN A 1 82 ? -3.282 10.050 5.475 1.00 89.88 82 GLN A N 1
ATOM 571 C CA . GLN A 1 82 ? -4.650 9.772 5.048 1.00 89.88 82 GLN A CA 1
ATOM 572 C C . GLN A 1 82 ? -4.714 8.361 4.473 1.00 89.88 82 GLN A C 1
ATOM 574 O O . GLN A 1 82 ? -4.127 8.065 3.433 1.00 89.88 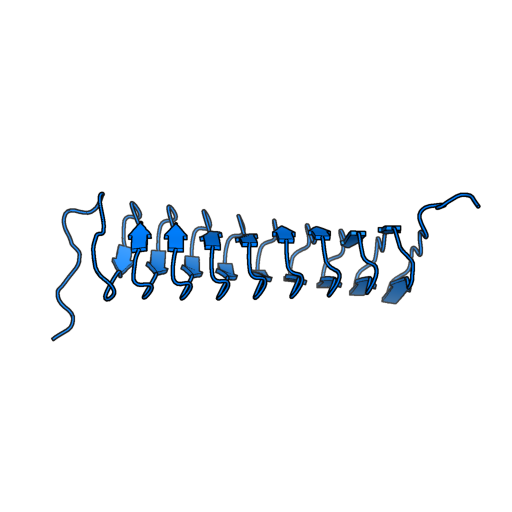82 GLN A O 1
ATOM 579 N N . SER A 1 83 ? -5.426 7.484 5.162 1.00 89.12 83 SER A N 1
ATOM 580 C CA . SER A 1 83 ? -5.401 6.051 4.905 1.00 89.12 83 SER A CA 1
ATOM 581 C C . SER A 1 83 ? -6.813 5.516 4.766 1.00 89.12 83 SER A C 1
ATOM 583 O O . SER A 1 83 ? -7.612 5.654 5.688 1.00 89.12 83 SER A O 1
ATOM 585 N N . VAL A 1 84 ? -7.113 4.878 3.638 1.00 89.50 84 VAL A N 1
ATOM 586 C CA . VAL A 1 84 ? -8.399 4.231 3.388 1.00 89.50 84 VAL A CA 1
ATOM 587 C C . VAL A 1 84 ? -8.154 2.779 3.012 1.00 89.50 84 VAL A C 1
ATOM 589 O O . VAL A 1 84 ? -7.640 2.492 1.933 1.00 89.50 84 VAL A O 1
ATOM 592 N N . CYS A 1 85 ? -8.526 1.842 3.880 1.00 87.75 85 CYS A N 1
ATOM 593 C CA . CYS A 1 85 ? -8.405 0.426 3.551 1.00 87.75 85 CYS A CA 1
ATOM 594 C C . CYS A 1 85 ? -9.760 -0.293 3.757 1.00 87.75 85 CYS A C 1
ATOM 596 O O . CYS A 1 85 ? -10.073 -0.707 4.872 1.00 87.75 85 CYS A O 1
ATOM 598 N N . PRO A 1 86 ? -10.596 -0.448 2.707 1.00 85.88 86 PRO A N 1
ATOM 599 C CA . PRO A 1 86 ? -11.898 -1.125 2.794 1.00 85.88 86 PRO A CA 1
ATOM 600 C C . PRO A 1 86 ? -11.835 -2.661 2.803 1.00 85.88 86 PRO A C 1
ATOM 602 O O . PRO A 1 86 ? -12.867 -3.324 2.750 1.00 85.88 86 PRO A O 1
ATOM 605 N N . GLY A 1 87 ? -10.631 -3.221 2.880 1.00 83.94 87 GLY A N 1
ATOM 606 C CA . GLY A 1 87 ? -10.362 -4.652 2.954 1.00 83.94 87 GLY A CA 1
ATOM 607 C C . GLY A 1 87 ? -10.989 -5.395 4.123 1.00 83.94 87 GLY A C 1
ATOM 608 O O . GLY A 1 87 ? -11.246 -4.798 5.158 1.00 83.94 87 GLY A O 1
ATOM 609 N N . PHE A 1 88 ? -11.138 -6.718 4.014 1.00 86.12 88 PHE A N 1
ATOM 610 C CA . PHE A 1 88 ? -11.688 -7.553 5.093 1.00 86.12 88 PHE A CA 1
ATOM 611 C C . PHE A 1 88 ? -10.879 -7.454 6.398 1.00 86.12 88 PHE A C 1
ATOM 613 O O . PHE A 1 88 ? -11.475 -7.283 7.456 1.00 86.12 88 PHE A O 1
ATOM 620 N N . GLN A 1 89 ? -9.547 -7.522 6.311 1.00 89.06 89 GLN A N 1
ATOM 621 C CA . GLN A 1 89 ? -8.587 -7.267 7.387 1.00 89.06 89 GLN A CA 1
ATOM 622 C C . GLN A 1 89 ? -7.795 -6.005 7.061 1.00 89.06 89 GLN A C 1
ATOM 624 O O . GLN A 1 89 ? -6.978 -5.990 6.140 1.00 89.06 89 GLN A O 1
ATOM 629 N N . SER A 1 90 ? -8.034 -4.937 7.808 1.00 87.69 90 SER A N 1
ATOM 630 C CA . SER A 1 90 ? -7.461 -3.627 7.520 1.00 87.69 90 SER A CA 1
ATOM 631 C C . SER A 1 90 ? -6.798 -3.013 8.745 1.00 87.69 90 SER A C 1
ATOM 633 O O . SER A 1 90 ? -7.356 -3.005 9.839 1.00 87.69 90 SER A O 1
ATOM 635 N N . VAL A 1 91 ? -5.590 -2.487 8.559 1.00 88.50 91 VAL A N 1
ATOM 636 C CA . VAL A 1 91 ? -4.822 -1.813 9.607 1.00 88.50 91 VAL A CA 1
ATOM 637 C C . VAL A 1 91 ? -4.358 -0.460 9.084 1.00 88.50 91 VAL A C 1
ATOM 639 O O . VAL A 1 91 ? -3.543 -0.377 8.166 1.00 88.50 91 VAL A O 1
ATOM 642 N N . CYS A 1 92 ? -4.872 0.613 9.675 1.00 87.31 92 CYS A N 1
ATOM 643 C CA . CYS A 1 92 ? -4.593 1.980 9.253 1.00 87.31 92 CYS A CA 1
ATOM 644 C C . CYS A 1 92 ? -4.073 2.806 10.451 1.00 87.31 92 CYS A C 1
ATOM 646 O O . CYS A 1 92 ? -4.859 3.495 11.099 1.00 87.31 92 CYS A O 1
ATOM 648 N N . PRO A 1 93 ? -2.769 2.779 10.794 1.00 84.56 93 PRO A N 1
ATOM 649 C CA . PRO A 1 93 ? -2.233 3.547 11.928 1.00 84.56 93 PRO A CA 1
ATOM 650 C C . PRO A 1 93 ? -2.038 5.048 11.655 1.00 84.56 93 PRO A C 1
ATOM 652 O O . PRO A 1 93 ? -1.419 5.757 12.442 1.00 84.56 93 PRO A O 1
ATOM 655 N N . GLY A 1 94 ? -2.578 5.533 10.541 1.00 82.88 94 GLY A N 1
ATOM 656 C CA . GLY A 1 94 ? -2.466 6.899 10.058 1.00 82.88 94 GLY A CA 1
ATOM 657 C C . GLY A 1 94 ? -3.267 7.962 10.795 1.00 82.88 94 GLY A C 1
ATOM 658 O O . GLY A 1 94 ? -4.310 7.651 11.356 1.00 82.88 94 GLY A O 1
ATOM 659 N N . PHE A 1 95 ? -2.850 9.232 10.709 1.00 85.25 95 PHE A N 1
ATOM 660 C CA . PHE A 1 95 ? -3.505 10.358 11.396 1.00 85.25 95 PHE A CA 1
ATOM 661 C C . PHE A 1 95 ? -5.008 10.468 11.087 1.00 85.25 95 PHE A C 1
ATOM 663 O O . PHE A 1 95 ? -5.798 10.622 12.011 1.00 85.25 95 PHE A O 1
ATOM 670 N N . GLN A 1 96 ? -5.390 10.342 9.815 1.00 87.88 96 GLN A N 1
ATOM 671 C CA . GLN A 1 96 ? -6.760 10.183 9.332 1.00 87.88 96 GLN A CA 1
ATOM 672 C C . GLN A 1 96 ? -6.907 8.796 8.707 1.00 87.88 96 GLN A C 1
ATOM 674 O O . GLN A 1 96 ? -6.401 8.533 7.616 1.00 87.88 96 GLN A O 1
ATOM 679 N N . SER A 1 97 ? -7.589 7.897 9.403 1.00 86.12 97 SER A N 1
ATOM 680 C CA . SER A 1 97 ? -7.748 6.502 9.004 1.00 86.12 97 SER A CA 1
ATOM 681 C C . SER A 1 97 ? -9.216 6.135 8.840 1.00 86.12 97 SER A C 1
ATOM 683 O O . SER A 1 97 ? -10.037 6.388 9.716 1.00 86.12 97 SER A O 1
ATOM 685 N N . VAL A 1 98 ? -9.546 5.506 7.716 1.00 87.38 98 VAL A N 1
ATOM 686 C CA . VAL A 1 98 ? -10.878 4.976 7.432 1.00 87.38 98 VAL A CA 1
ATOM 687 C C . VAL A 1 98 ? -10.733 3.529 6.985 1.00 87.38 98 VAL A C 1
ATOM 689 O O . VAL A 1 98 ? -10.249 3.257 5.887 1.00 87.38 98 VAL A O 1
ATOM 692 N N . CYS A 1 99 ? -11.155 2.581 7.814 1.00 85.62 99 CYS A N 1
ATOM 693 C CA . CYS A 1 99 ? -11.119 1.172 7.443 1.00 85.62 99 CYS A CA 1
ATOM 694 C C . CYS A 1 99 ? -12.518 0.538 7.618 1.00 85.62 99 CYS A C 1
ATOM 696 O O . CYS A 1 99 ? -12.860 0.074 8.704 1.00 85.62 99 CYS A O 1
ATOM 698 N N . PRO A 1 100 ? -13.364 0.507 6.568 1.00 83.19 100 PRO A N 1
ATOM 699 C CA . PRO A 1 100 ? -14.711 -0.073 6.636 1.00 83.19 100 PRO A CA 1
ATOM 700 C C . PRO A 1 100 ? -14.756 -1.607 6.585 1.00 83.19 100 PRO A C 1
ATOM 702 O O . PRO A 1 100 ? -15.832 -2.194 6.500 1.00 83.19 100 PRO A O 1
ATOM 705 N N . GLY A 1 101 ? -13.595 -2.254 6.653 1.00 81.31 101 GLY A N 1
ATOM 706 C CA . GLY A 1 101 ? -13.437 -3.699 6.700 1.00 81.31 101 GLY A CA 1
ATOM 707 C C . GLY A 1 101 ? -14.085 -4.388 7.889 1.00 81.31 101 GLY A C 1
ATOM 708 O O . GLY A 1 101 ? -14.213 -3.788 8.951 1.00 81.31 101 GLY A O 1
ATOM 709 N N . VAL A 1 102 ? -14.398 -5.679 7.741 1.00 82.69 102 VAL A N 1
ATOM 710 C CA . VAL A 1 102 ? -14.992 -6.516 8.801 1.00 82.69 102 VAL A CA 1
ATOM 711 C C . VAL A 1 102 ? -14.114 -6.558 10.053 1.00 82.69 102 VAL A C 1
ATOM 713 O O . VAL A 1 102 ? -14.631 -6.353 11.146 1.00 82.69 102 VAL A O 1
ATOM 716 N N . GLN A 1 103 ? -12.810 -6.786 9.891 1.00 86.31 103 GLN A N 1
ATOM 717 C CA . GLN A 1 103 ? -11.794 -6.724 10.939 1.00 86.31 103 GLN A CA 1
ATOM 718 C C . GLN A 1 103 ? -10.891 -5.523 10.676 1.00 86.31 103 GLN A C 1
ATOM 720 O O . GLN A 1 103 ? -10.075 -5.537 9.754 1.00 86.31 103 GLN A O 1
ATOM 725 N N . SER A 1 104 ? -11.051 -4.468 11.462 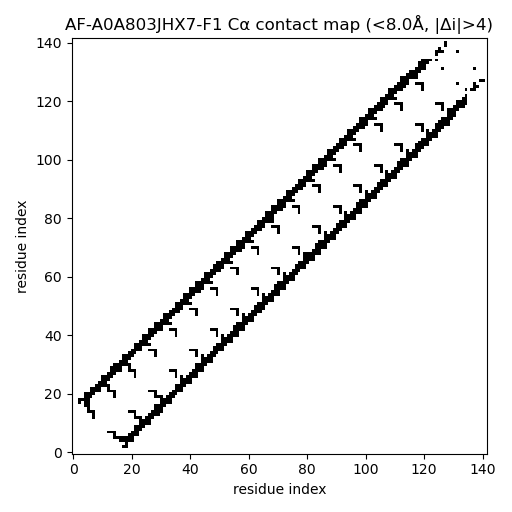1.00 84.25 104 SER A N 1
ATOM 726 C CA . SER A 1 104 ? -10.416 -3.183 11.183 1.00 84.25 104 SER A CA 1
ATOM 727 C C . SER A 1 104 ? -9.732 -2.610 12.418 1.00 84.25 104 SER A C 1
ATOM 729 O O . SER A 1 104 ? -10.269 -2.646 13.520 1.00 84.25 104 SER A O 1
ATOM 731 N N . VAL A 1 105 ? -8.511 -2.101 12.251 1.00 85.25 105 VAL A N 1
ATOM 732 C CA . VAL A 1 105 ? -7.706 -1.535 13.339 1.00 85.25 105 VAL A CA 1
ATOM 733 C C . VAL A 1 105 ? -7.168 -0.171 12.911 1.00 85.25 105 VAL A C 1
ATOM 735 O O . VAL A 1 105 ? -6.277 -0.075 12.067 1.00 85.25 105 VAL A O 1
ATOM 738 N N . CYS A 1 106 ? -7.706 0.890 13.506 1.00 83.62 106 CYS A N 1
ATOM 739 C CA . CYS A 1 106 ? -7.387 2.282 13.201 1.00 83.62 106 CYS A CA 1
ATOM 740 C C . CYS A 1 106 ? -6.791 2.998 14.450 1.00 83.62 106 CYS A C 1
ATOM 742 O O . CYS A 1 106 ? -7.524 3.698 15.149 1.00 83.62 106 CYS A O 1
ATOM 744 N N . PRO A 1 107 ? -5.497 2.864 14.808 1.0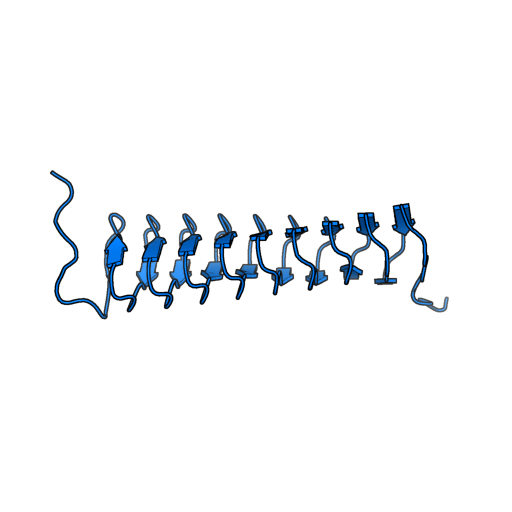0 81.31 107 PRO A N 1
ATOM 745 C CA . PRO A 1 107 ? -4.954 3.499 16.019 1.00 81.31 107 PRO A CA 1
ATOM 746 C C . PRO A 1 107 ? -4.608 4.991 15.887 1.00 81.31 107 PRO A C 1
ATOM 748 O O . PRO A 1 107 ? -4.050 5.574 16.813 1.00 81.31 107 PRO A O 1
ATOM 751 N N . GLY A 1 108 ? -4.915 5.622 14.755 1.00 78.75 108 GLY A N 1
ATOM 752 C CA . GLY A 1 108 ? -4.594 7.025 14.512 1.00 78.75 108 GLY A CA 1
ATOM 753 C C . GLY A 1 108 ? -5.533 8.045 15.152 1.00 78.75 108 GLY A C 1
ATOM 754 O O . GLY A 1 108 ? -6.564 7.692 15.716 1.00 78.75 108 GLY A O 1
ATOM 755 N N . PHE A 1 109 ? -5.187 9.332 15.036 1.00 80.88 109 PHE A N 1
ATOM 756 C CA . PHE A 1 109 ? -5.858 10.431 15.745 1.00 80.88 109 PHE A CA 1
ATOM 757 C C . PHE A 1 109 ? -7.345 10.582 15.383 1.00 80.88 109 PHE A C 1
ATOM 759 O O . PHE A 1 109 ? -8.174 10.635 16.286 1.00 80.88 109 PHE A O 1
ATOM 766 N N . GLN A 1 110 ? -7.677 10.612 14.089 1.00 84.25 110 GLN A N 1
ATOM 767 C CA . GLN A 1 110 ? -9.042 10.565 13.558 1.00 84.25 110 GLN A CA 1
ATOM 768 C C . GLN A 1 110 ? -9.257 9.227 12.857 1.00 84.25 110 GLN A C 1
ATOM 770 O O . GLN A 1 110 ? -8.691 8.984 11.791 1.00 84.25 110 GLN A O 1
ATOM 775 N N . SER A 1 111 ? -10.060 8.358 13.457 1.00 82.00 111 SER A N 1
ATOM 776 C CA . SER A 1 111 ? -10.204 6.970 13.023 1.00 82.00 111 SER A CA 1
ATOM 777 C C . SER A 1 111 ? -11.671 6.589 12.836 1.00 82.00 111 SER A C 1
ATOM 779 O O . SER A 1 111 ? -12.501 6.781 13.717 1.00 82.00 111 SER A O 1
ATOM 781 N N . VAL A 1 112 ? -12.014 6.032 11.678 1.00 83.88 112 VAL A N 1
ATOM 782 C CA . VAL A 1 112 ? -13.377 5.597 11.358 1.00 83.88 112 VAL A CA 1
ATOM 783 C C . VAL A 1 112 ? -13.327 4.155 10.878 1.00 83.88 112 VAL A C 1
ATOM 785 O O . VAL A 1 112 ? -12.882 3.862 9.770 1.00 83.88 112 VAL A O 1
ATOM 788 N N . CYS A 1 113 ? -13.801 3.242 11.713 1.00 81.25 113 CYS A N 1
ATOM 789 C CA . CYS A 1 113 ? -13.821 1.818 11.414 1.00 81.25 113 CYS A CA 1
ATOM 790 C C . CYS A 1 113 ? -15.273 1.304 11.599 1.00 81.25 113 CYS A C 1
ATOM 792 O O . CYS A 1 113 ? -15.639 0.881 12.693 1.00 81.25 113 CYS A O 1
ATOM 794 N N . PRO A 1 114 ? -16.149 1.349 10.573 1.00 80.12 114 PRO A N 1
ATOM 795 C CA . PRO A 1 114 ? -17.541 0.889 10.686 1.00 80.12 114 PRO A CA 1
ATOM 796 C C . PRO A 1 114 ? -17.729 -0.638 10.690 1.00 80.12 114 PRO A C 1
ATOM 798 O O . PRO A 1 114 ? -18.861 -1.111 10.741 1.00 80.12 114 PRO A O 1
ATOM 801 N N . GLY A 1 115 ? -16.642 -1.407 10.641 1.00 75.69 115 GLY A N 1
ATOM 802 C CA . GLY A 1 115 ? -16.656 -2.868 10.631 1.00 75.69 115 GLY A CA 1
ATOM 803 C C . GLY A 1 115 ? -17.179 -3.537 11.899 1.00 75.69 115 GLY A C 1
ATOM 804 O O . GLY A 1 115 ? -17.127 -2.960 12.985 1.00 75.69 115 GLY A O 1
ATOM 805 N N . PHE A 1 116 ? -17.592 -4.800 11.753 1.00 74.69 116 PHE A N 1
ATOM 806 C CA . PHE A 1 116 ? -18.101 -5.658 12.835 1.00 74.69 116 PHE A CA 1
ATOM 807 C C . PHE A 1 116 ? -17.102 -5.930 13.972 1.00 74.69 116 PHE A C 1
ATOM 809 O O . PHE A 1 116 ? -17.512 -6.150 15.103 1.00 74.69 116 PHE A O 1
ATOM 816 N N . GLN A 1 117 ? -15.802 -5.988 13.678 1.00 82.06 117 GLN A N 1
ATOM 817 C CA . GLN A 1 117 ? -14.727 -6.186 14.652 1.00 82.06 117 GLN A CA 1
ATOM 818 C C . GLN A 1 117 ? -13.706 -5.060 14.483 1.00 82.06 117 GLN A C 1
ATOM 820 O O . GLN A 1 117 ? -12.652 -5.236 13.867 1.00 82.06 117 GLN A O 1
ATOM 825 N N . SER A 1 118 ? -14.067 -3.879 14.981 1.00 76.12 118 SER A N 1
ATOM 826 C CA . SER A 1 118 ? -13.335 -2.631 14.766 1.00 76.12 118 SER A CA 1
ATOM 827 C C . SER A 1 118 ? -12.654 -2.124 16.037 1.00 76.12 118 SER A C 1
ATOM 829 O O . SER A 1 118 ? -13.276 -1.954 17.079 1.00 76.12 118 SER A O 1
ATOM 831 N N . VAL A 1 119 ? -11.360 -1.815 15.953 1.00 80.00 119 VAL A N 1
ATOM 832 C CA . VAL A 1 119 ? -10.561 -1.296 17.070 1.00 80.00 119 VAL A CA 1
ATOM 833 C C . VAL A 1 119 ? -9.982 0.063 16.703 1.00 80.00 119 VAL A C 1
ATOM 835 O O . VAL A 1 119 ? -9.089 0.160 15.864 1.00 80.00 119 VAL A O 1
ATOM 838 N N . CYS A 1 120 ? -10.452 1.118 17.369 1.00 76.25 120 CYS A N 1
ATOM 839 C CA . CYS A 1 120 ? -9.925 2.473 17.205 1.00 76.25 120 CYS A CA 1
ATOM 840 C C . CYS A 1 120 ? -9.535 3.080 18.559 1.00 76.25 120 CYS A C 1
ATOM 842 O O . CYS A 1 120 ? -10.364 3.724 19.195 1.00 76.25 120 CYS A O 1
ATOM 844 N N . PRO A 1 121 ? -8.287 2.909 19.025 1.00 74.88 121 PRO A N 1
ATOM 845 C CA . PRO A 1 121 ? -7.804 3.560 20.247 1.00 74.88 121 PRO A CA 1
ATOM 846 C C . PRO A 1 121 ? -7.518 5.068 20.071 1.00 74.88 121 PRO A C 1
ATOM 848 O O . PRO A 1 121 ? -7.005 5.710 20.983 1.00 74.88 121 PRO A O 1
ATOM 851 N N . GLY A 1 122 ? -7.811 5.635 18.898 1.00 70.25 122 GLY A N 1
ATOM 852 C CA . GLY A 1 122 ? -7.567 7.032 18.547 1.00 70.25 122 GLY A CA 1
ATOM 853 C C . GLY A 1 122 ? -8.416 8.057 19.295 1.00 70.25 122 GLY A C 1
ATOM 854 O O . GLY A 1 122 ? -9.539 7.772 19.699 1.00 70.25 122 GLY A O 1
ATOM 855 N N . PHE A 1 123 ? -7.912 9.290 19.403 1.00 72.06 123 PHE A N 1
ATOM 856 C CA . PHE A 1 123 ? -8.554 10.384 20.148 1.00 72.06 123 PHE A CA 1
ATOM 857 C C . PHE A 1 123 ? -9.956 10.757 19.627 1.00 72.06 123 PHE A C 1
ATOM 859 O O . PHE A 1 123 ? -10.853 11.034 20.417 1.00 72.06 123 PHE A O 1
ATOM 866 N N . GLN A 1 124 ? -10.149 10.768 18.306 1.00 80.19 124 GLN A N 1
ATOM 867 C CA . GLN A 1 124 ? -11.427 11.020 17.636 1.00 80.19 124 GLN A CA 1
ATOM 868 C C . GLN A 1 124 ? -11.818 9.806 16.795 1.00 80.19 124 GLN A C 1
ATOM 870 O O . GLN A 1 124 ? -11.622 9.782 15.578 1.00 80.19 124 GLN A O 1
ATOM 875 N N . SER A 1 125 ? -12.350 8.784 17.459 1.00 73.81 125 SER A N 1
ATOM 876 C CA . SER A 1 125 ? -12.683 7.510 16.831 1.00 73.81 125 SER A CA 1
ATOM 877 C C . SER A 1 125 ? -14.186 7.241 16.737 1.00 73.81 125 SER A C 1
ATOM 879 O O . SER A 1 125 ? -14.962 7.590 17.626 1.00 73.81 125 SER A O 1
ATOM 881 N N . VAL A 1 126 ? -14.600 6.595 15.644 1.00 78.19 126 VAL A N 1
ATOM 882 C CA . VAL A 1 126 ? -15.995 6.226 15.360 1.00 78.19 126 VAL A CA 1
ATOM 883 C C . VAL A 1 126 ? -16.060 4.752 14.945 1.00 78.19 126 VAL A C 1
ATOM 885 O O . VAL A 1 126 ? -15.508 4.371 13.910 1.00 78.19 126 VAL A O 1
ATOM 888 N N . CYS A 1 127 ? -16.737 3.927 15.755 1.00 72.31 127 CYS A N 1
ATOM 889 C CA . CYS A 1 127 ? -16.882 2.474 15.557 1.00 72.31 127 CYS A CA 1
ATOM 890 C C . CYS A 1 127 ? -18.353 2.023 15.693 1.00 72.31 127 CYS A C 1
ATOM 892 O O . CYS A 1 127 ? -18.741 1.498 16.738 1.00 72.31 127 CYS A O 1
ATOM 894 N N . PRO A 1 128 ? -19.205 2.215 14.673 1.00 68.00 128 PRO A N 1
ATOM 895 C CA . PRO A 1 128 ? -20.615 1.822 14.750 1.0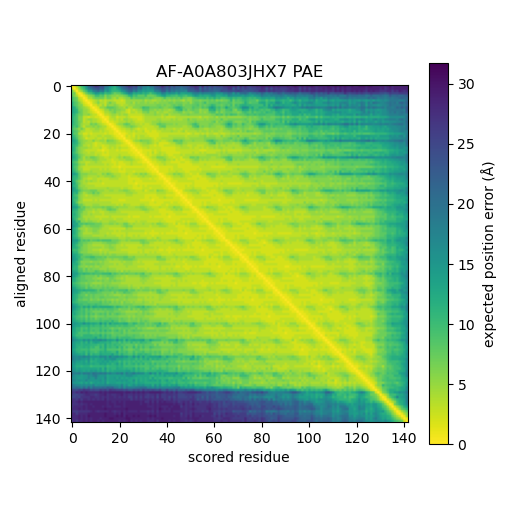0 68.00 128 PRO A CA 1
ATOM 896 C C . PRO A 1 128 ? -20.845 0.302 14.763 1.00 68.00 128 PRO A C 1
ATOM 898 O O . PRO A 1 128 ? -21.890 -0.145 15.222 1.00 68.00 128 PRO A O 1
ATOM 901 N N . GLY A 1 129 ? -19.885 -0.501 14.286 1.00 61.00 129 GLY A N 1
ATOM 902 C CA . GLY A 1 129 ? -20.040 -1.950 14.100 1.00 61.00 129 GLY A CA 1
ATOM 903 C C . GLY A 1 129 ? -19.781 -2.831 15.332 1.00 61.00 129 GLY A C 1
ATOM 904 O O . GLY A 1 129 ? -19.906 -4.045 15.221 1.00 61.00 129 GLY A O 1
ATOM 905 N N . SER A 1 130 ? -19.537 -2.233 16.506 1.00 56.31 130 SER A N 1
ATOM 906 C CA . SER A 1 130 ? -19.374 -2.849 17.840 1.00 56.31 130 SER A CA 1
ATOM 907 C C . SER A 1 130 ? -18.009 -3.478 18.190 1.00 56.31 130 SER A C 1
ATOM 909 O O . SER A 1 130 ? -17.280 -3.998 17.353 1.00 56.31 130 SER A O 1
ATOM 911 N N . ALA A 1 131 ? -17.694 -3.373 19.492 1.00 55.44 131 ALA A N 1
ATOM 912 C CA . ALA A 1 131 ? -16.449 -3.704 20.196 1.00 55.44 131 ALA A CA 1
ATOM 913 C C . ALA A 1 131 ? -15.246 -2.790 19.905 1.00 55.44 131 ALA A C 1
ATOM 915 O O . ALA A 1 131 ? -14.239 -3.260 19.401 1.00 55.44 131 ALA A O 1
ATOM 916 N N . CYS A 1 132 ? -15.316 -1.518 20.323 1.00 52.84 132 CYS A N 1
ATOM 917 C CA . CYS A 1 132 ? -14.163 -0.619 20.447 1.00 52.84 132 CYS A CA 1
ATOM 918 C C . CYS A 1 132 ? -13.480 -0.779 21.831 1.00 52.84 132 CYS A C 1
ATOM 920 O O . CYS A 1 132 ? -13.930 -0.185 22.815 1.00 52.84 132 CYS A O 1
ATOM 922 N N . PRO A 1 133 ? -12.384 -1.546 21.972 1.00 50.34 133 PRO A N 1
ATOM 923 C CA . PRO A 1 133 ? -11.636 -1.634 23.215 1.00 50.34 133 PRO A CA 1
ATOM 924 C C . PRO A 1 133 ? -10.594 -0.511 23.196 1.00 50.34 133 PRO A C 1
ATOM 926 O O . PRO A 1 133 ? -9.503 -0.689 22.659 1.00 50.34 133 PRO A O 1
ATOM 929 N N . GLY A 1 134 ? -10.926 0.676 23.709 1.00 51.69 134 GLY A N 1
ATOM 930 C CA . GLY A 1 134 ? -9.884 1.696 23.876 1.00 51.69 134 GLY A CA 1
ATOM 931 C C . GLY A 1 134 ? -10.291 3.152 24.030 1.00 51.69 134 GLY A C 1
ATOM 932 O O . GLY A 1 134 ? -9.418 3.944 24.364 1.00 51.69 134 GLY A O 1
ATOM 933 N N . VAL A 1 135 ? -11.555 3.539 23.833 1.00 49.38 135 VAL A N 1
ATOM 934 C CA . VAL A 1 135 ? -11.934 4.960 23.924 1.00 49.38 135 VAL A CA 1
ATOM 935 C C . VAL A 1 135 ? -13.147 5.203 24.806 1.00 49.38 135 VAL A C 1
ATOM 937 O O . VAL A 1 135 ? -14.193 4.580 24.662 1.00 49.38 135 VAL A O 1
ATOM 940 N N . GLN A 1 136 ? -12.990 6.165 25.714 1.00 47.75 136 GLN A N 1
ATOM 941 C CA . GLN A 1 136 ? -14.001 6.661 26.653 1.00 47.75 136 GLN A CA 1
ATOM 942 C C . GLN A 1 136 ? -15.123 7.473 25.973 1.00 47.75 136 GLN A C 1
ATOM 944 O O . GLN A 1 136 ? -15.961 8.057 26.653 1.00 47.75 136 GLN A O 1
ATOM 949 N N . SER A 1 137 ? -15.157 7.532 24.641 1.00 46.66 137 SER A N 1
ATOM 950 C CA . SER A 1 137 ? -16.090 8.371 23.892 1.00 46.66 137 SER A CA 1
ATOM 951 C C . SER A 1 137 ? -16.315 7.824 22.483 1.00 46.66 137 SER A C 1
ATOM 953 O O . SER A 1 137 ? -15.942 8.462 21.503 1.00 46.66 137 SER A O 1
ATOM 955 N N . CYS A 1 138 ? -16.925 6.645 22.360 1.00 51.00 138 CYS A N 1
ATOM 956 C CA . CYS A 1 138 ? -17.747 6.391 21.178 1.00 51.00 138 CYS A CA 1
ATOM 957 C C . CYS A 1 138 ? -19.062 7.149 21.408 1.00 51.00 138 CYS A C 1
ATOM 959 O O . CYS A 1 138 ? -19.876 6.674 22.206 1.00 51.00 138 CYS A O 1
ATOM 961 N N . PRO A 1 139 ? -19.282 8.341 20.815 1.00 46.03 139 PRO A N 1
ATOM 962 C CA . PRO A 1 139 ? -20.609 8.924 20.850 1.00 46.03 139 PRO A CA 1
ATOM 963 C C . PRO A 1 139 ? -21.555 7.939 20.148 1.00 46.03 139 PRO A C 1
ATOM 965 O O . PRO A 1 139 ? -21.218 7.449 19.064 1.00 46.03 139 PRO A O 1
ATOM 968 N N . PRO A 1 140 ? -22.705 7.601 20.752 1.00 42.75 140 PRO A N 1
ATOM 969 C CA . PRO A 1 140 ? -23.711 6.828 20.049 1.00 42.75 140 PRO A CA 1
ATOM 970 C C . PRO A 1 140 ? -24.117 7.632 18.811 1.00 42.75 140 PRO A C 1
ATOM 972 O O . PRO A 1 140 ? -24.451 8.815 18.912 1.00 42.75 140 PRO A O 1
ATOM 975 N N . LEU A 1 141 ? -24.036 7.013 17.634 1.00 45.44 141 LEU A N 1
ATOM 976 C CA . LEU A 1 141 ? -24.793 7.516 16.498 1.00 45.44 141 LEU A CA 1
ATOM 977 C C . LEU A 1 141 ? -26.265 7.288 16.855 1.00 45.44 141 LEU A C 1
ATOM 979 O O . LEU A 1 141 ? -26.634 6.165 1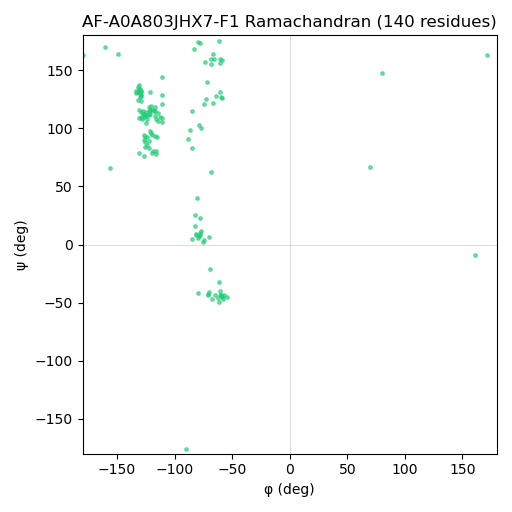7.201 1.00 45.44 141 LEU A O 1
ATOM 983 N N . PHE A 1 142 ? -27.028 8.382 16.876 1.00 39.78 142 PHE A N 1
ATOM 984 C CA . PHE A 1 142 ? -28.484 8.387 17.016 1.00 39.78 142 PHE A CA 1
ATOM 985 C C . PHE A 1 142 ? -29.153 7.365 16.092 1.00 39.78 142 PHE A C 1
ATOM 987 O O . PHE A 1 142 ? -28.681 7.221 14.939 1.00 39.78 142 PHE A O 1
#

Foldseek 3Di:
DDQDEDEDEDQADEDEGQHYEYAHQHYEYQHQHYEYQHQHYEHQHQDYEHCHQDYEHQHQHEEHAHQDYEHQHQDYEYQHQAEEHQHQAYEHQHQHEEHQHQAYEHAHQAYEHQHLNYEYLHVRYEHVNDDHPHDPDNDDDD

Sequence (142 aa):
MPWLPSVCPGFQSVCPGVQSVCPGFQSVCPGVQSVCPGFQSVCPGFQSVCPGVQSVCPGFQSVCPGFQSVCPGVQSVCPGFQSVCPGFQSVCPGFQSVCPGVQSVCPGFQSVCPGFQSVCPGFQSVCPGSACPGVQSCPPLF

pLDDT: mean 79.83, std 12.22, range [39.78, 90.44]

Mean predicted aligned error: 8.29 Å

Organism: Xenopus tropicalis (NCBI:txid8364)